Protein AF-A0A2T0XJQ8-F1 (afdb_monomer_lite)

Sequence (103 aa):
MSISTNKLRLGPLPKTATIKVTFACTSALKTELDRYAALHAKTFGEPIDTATLIPHMLEAFMERDRVFKRSSRSGQSSPLIIHAKPTHHVSDSDTPEPVHSKK

Secondary structure (DSSP, 8-state):
--------S--PPP--PPPP------HHHHHHHHHHHHHHHHHHSS---HHHHHHHHHHHHHHH-HHHHHHTTTT----------------------------

Structure (mmCIF, N/CA/C/O backbone):
data_AF-A0A2T0XJQ8-F1
#
_entry.id   AF-A0A2T0XJQ8-F1
#
loop_
_atom_site.group_PDB
_atom_site.id
_atom_site.type_symbol
_atom_site.label_atom_id
_atom_site.label_alt_id
_atom_site.label_comp_id
_atom_site.label_asym_id
_atom_site.label_entity_id
_atom_site.label_seq_id
_atom_site.pdbx_PDB_ins_code
_atom_site.Cartn_x
_atom_site.Cartn_y
_atom_site.Cartn_z
_atom_site.occupancy
_atom_site.B_iso_or_equiv
_atom_site.auth_seq_id
_atom_site.auth_comp_id
_atom_site.auth_asym_id
_atom_site.auth_atom_id
_atom_site.pdbx_PDB_model_num
ATOM 1 N N . MET A 1 1 ? -59.330 -11.975 -16.866 1.00 40.97 1 MET A N 1
ATOM 2 C CA . MET A 1 1 ? -57.974 -12.076 -17.449 1.00 40.97 1 MET A CA 1
ATOM 3 C C . MET A 1 1 ? -56.980 -11.567 -16.417 1.00 40.97 1 MET A C 1
ATOM 5 O O . MET A 1 1 ? -57.135 -10.440 -15.967 1.00 40.97 1 MET A O 1
ATOM 9 N N . SER A 1 2 ? -56.057 -12.410 -15.948 1.00 44.91 2 SER A N 1
ATOM 10 C CA . SER A 1 2 ? -55.098 -12.067 -14.888 1.00 44.91 2 SER A CA 1
ATOM 11 C C . SER A 1 2 ? -53.868 -11.367 -15.466 1.00 44.91 2 SER A C 1
ATOM 13 O O . SER A 1 2 ? -53.204 -11.921 -16.340 1.00 44.91 2 SER A O 1
ATOM 15 N N . ILE A 1 3 ? -53.541 -10.179 -14.959 1.00 52.78 3 ILE A N 1
ATOM 16 C CA . ILE A 1 3 ? -52.309 -9.461 -15.303 1.00 52.78 3 ILE A CA 1
ATOM 17 C C . ILE A 1 3 ? -51.191 -9.994 -14.402 1.00 52.78 3 ILE A C 1
ATOM 19 O O . ILE A 1 3 ? -51.142 -9.702 -13.207 1.00 52.78 3 ILE A O 1
ATOM 23 N N . SER A 1 4 ? -50.305 -10.811 -14.968 1.00 55.62 4 SER A N 1
ATOM 24 C CA . SER A 1 4 ? -49.123 -11.324 -14.278 1.00 55.62 4 SER A CA 1
ATOM 25 C C . SER A 1 4 ? -48.125 -10.185 -14.078 1.00 55.62 4 SER A C 1
ATOM 27 O O . SER A 1 4 ? -47.493 -9.716 -15.024 1.00 55.62 4 SER A O 1
ATOM 29 N N . THR A 1 5 ? -47.990 -9.714 -12.841 1.00 59.97 5 THR A N 1
ATOM 30 C CA . THR A 1 5 ? -46.985 -8.714 -12.474 1.00 59.97 5 THR A CA 1
ATOM 31 C C . THR A 1 5 ? -45.598 -9.352 -12.559 1.00 59.97 5 THR A C 1
ATOM 33 O O . THR A 1 5 ? -45.233 -10.196 -11.743 1.00 59.97 5 THR A O 1
ATOM 36 N N . ASN A 1 6 ? -44.824 -8.96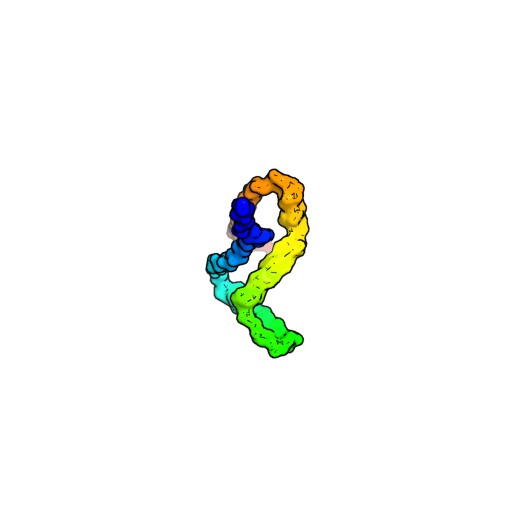8 -13.577 1.00 60.41 6 ASN A N 1
ATOM 37 C CA . ASN A 1 6 ? -43.417 -9.340 -13.730 1.00 60.41 6 ASN A CA 1
ATOM 38 C C . ASN A 1 6 ? -42.591 -8.743 -12.576 1.00 60.41 6 ASN A C 1
ATOM 40 O O . ASN A 1 6 ? -41.966 -7.693 -12.712 1.00 60.41 6 ASN A O 1
ATOM 44 N N . LYS A 1 7 ? -42.600 -9.397 -11.411 1.00 64.50 7 LYS A N 1
ATOM 45 C CA . LYS A 1 7 ? -41.637 -9.136 -10.340 1.00 64.50 7 LYS A CA 1
ATOM 46 C C . LYS A 1 7 ? -40.345 -9.857 -10.698 1.00 64.50 7 LYS A C 1
ATOM 48 O O . LYS A 1 7 ? -40.282 -11.086 -10.648 1.00 64.50 7 LYS A O 1
ATOM 53 N N . LEU A 1 8 ? -39.324 -9.087 -11.073 1.00 71.81 8 LEU A N 1
ATOM 54 C CA . LEU A 1 8 ? -37.965 -9.600 -11.208 1.00 71.81 8 LEU A CA 1
ATOM 55 C C . LEU A 1 8 ? -37.597 -10.335 -9.911 1.00 71.81 8 LEU A C 1
ATOM 57 O O . LEU A 1 8 ? -37.695 -9.780 -8.820 1.00 71.81 8 LEU A O 1
ATOM 61 N N . ARG A 1 9 ? -37.214 -11.610 -10.034 1.00 75.75 9 ARG A N 1
ATOM 62 C CA . ARG A 1 9 ? -36.863 -12.481 -8.895 1.00 75.75 9 ARG A CA 1
ATOM 63 C C . ARG A 1 9 ? -35.493 -12.147 -8.297 1.00 75.75 9 ARG A C 1
ATOM 65 O O . ARG A 1 9 ? -35.117 -12.718 -7.280 1.00 75.75 9 ARG A O 1
ATOM 72 N N . LEU A 1 10 ? -34.755 -11.245 -8.940 1.00 74.81 10 LEU A N 1
ATOM 73 C CA . LEU A 1 10 ? -33.452 -10.772 -8.508 1.00 74.81 10 LEU A CA 1
ATOM 74 C C . LEU A 1 10 ? -33.631 -9.439 -7.777 1.00 74.81 10 LEU A C 1
ATOM 76 O O . LEU A 1 10 ? -34.055 -8.449 -8.373 1.00 74.81 10 LEU A O 1
ATOM 80 N N . GLY A 1 11 ? -33.339 -9.441 -6.477 1.00 80.94 11 GLY A N 1
ATOM 81 C CA . GLY A 1 11 ? -33.247 -8.222 -5.678 1.00 80.94 11 GLY A CA 1
ATOM 82 C C . GLY A 1 11 ? -32.055 -7.349 -6.098 1.00 80.94 11 GLY A C 1
ATOM 83 O O . GLY A 1 11 ? -31.285 -7.733 -6.981 1.00 80.94 11 GLY A O 1
ATOM 84 N N . PRO A 1 12 ? -31.876 -6.170 -5.481 1.00 79.75 12 PRO A N 1
ATOM 85 C CA . PRO A 1 12 ? -30.746 -5.301 -5.787 1.00 79.75 12 PRO A CA 1
ATOM 86 C C . PRO A 1 12 ? -29.421 -6.050 -5.600 1.00 79.75 12 PRO A C 1
ATOM 88 O O . PRO A 1 12 ? -29.197 -6.695 -4.575 1.00 79.75 12 PRO A O 1
ATOM 91 N N . LEU A 1 13 ? -28.553 -5.969 -6.608 1.00 81.56 13 LEU A N 1
ATOM 92 C CA . LEU A 1 13 ? -27.252 -6.623 -6.573 1.00 81.56 13 LEU A CA 1
ATOM 93 C C . LEU A 1 13 ? -26.333 -5.963 -5.532 1.00 81.56 13 LEU A C 1
ATOM 95 O O . LEU A 1 13 ? -26.401 -4.742 -5.342 1.00 81.56 13 LEU A O 1
ATOM 99 N N . PRO A 1 14 ? -25.448 -6.739 -4.878 1.00 79.62 14 PRO A N 1
ATOM 100 C CA . PRO A 1 14 ? -24.428 -6.186 -3.999 1.00 79.62 14 PRO A CA 1
ATOM 101 C C . PRO A 1 14 ? -23.588 -5.149 -4.747 1.00 79.62 14 PRO A C 1
ATOM 103 O O . PRO A 1 14 ? -23.103 -5.403 -5.849 1.00 79.62 14 PRO A O 1
ATOM 106 N N . LYS A 1 15 ? -23.390 -3.977 -4.141 1.00 79.06 15 LYS A N 1
ATOM 107 C CA . LYS A 1 15 ? -22.473 -2.973 -4.683 1.00 79.06 15 LYS A CA 1
ATOM 108 C C . LYS A 1 15 ? -21.042 -3.425 -4.404 1.00 79.06 15 LYS A C 1
ATOM 110 O O . LYS A 1 15 ? -20.590 -3.360 -3.265 1.00 79.06 15 LYS A O 1
ATOM 115 N N . THR A 1 16 ? -20.319 -3.852 -5.430 1.00 76.69 16 THR A N 1
ATOM 116 C CA . THR A 1 16 ? -18.863 -4.015 -5.358 1.00 76.69 16 THR A CA 1
ATOM 117 C C . THR A 1 16 ? -18.229 -2.629 -5.443 1.00 76.69 16 THR A C 1
ATOM 119 O O . THR A 1 16 ? -18.138 -2.050 -6.525 1.00 76.69 16 THR A O 1
ATOM 122 N N . ALA A 1 17 ? -17.860 -2.051 -4.301 1.00 83.00 17 ALA A N 1
ATOM 123 C CA . ALA A 1 17 ? -17.160 -0.772 -4.260 1.00 83.00 17 ALA A CA 1
ATOM 124 C C . ALA A 1 17 ? -15.650 -1.008 -4.153 1.00 83.00 17 ALA A C 1
ATOM 126 O O . ALA A 1 17 ? -15.179 -1.590 -3.180 1.00 83.00 17 ALA A O 1
ATOM 127 N N . THR A 1 18 ? -14.891 -0.525 -5.136 1.00 84.88 18 THR A N 1
ATOM 128 C CA . THR A 1 18 ? -13.428 -0.455 -5.053 1.00 84.88 18 THR A CA 1
ATOM 129 C C . THR A 1 18 ? -13.038 0.854 -4.380 1.00 84.88 18 THR A C 1
ATOM 131 O O . THR A 1 18 ? -13.341 1.931 -4.895 1.00 84.88 18 THR A O 1
ATOM 134 N N . ILE A 1 19 ? -12.356 0.774 -3.239 1.00 90.75 19 ILE A N 1
ATOM 135 C CA . ILE A 1 19 ? -11.874 1.948 -2.506 1.00 90.75 19 ILE A CA 1
ATOM 136 C C . ILE A 1 19 ? -10.405 2.173 -2.862 1.00 90.75 19 ILE A C 1
ATOM 138 O O . ILE A 1 19 ? -9.580 1.278 -2.702 1.00 90.75 19 ILE A O 1
ATOM 142 N N . LYS A 1 20 ? -10.072 3.376 -3.339 1.00 91.25 20 LYS A N 1
ATOM 143 C CA . LYS A 1 20 ? -8.683 3.804 -3.539 1.00 91.25 20 LYS A CA 1
ATOM 144 C C . LYS A 1 20 ? -8.213 4.570 -2.309 1.00 91.25 20 LYS A C 1
ATOM 146 O O . LYS A 1 20 ? -8.876 5.513 -1.887 1.00 91.25 20 LYS A O 1
ATOM 151 N N . VAL A 1 21 ? -7.064 4.181 -1.769 1.00 91.62 21 VAL A N 1
ATOM 152 C CA . VAL A 1 21 ? -6.411 4.860 -0.645 1.00 91.62 21 VAL A CA 1
ATOM 153 C C . VAL A 1 21 ? -5.038 5.336 -1.105 1.00 91.62 21 VAL A C 1
ATOM 155 O O . VAL A 1 21 ? -4.256 4.549 -1.631 1.00 91.62 21 VAL A O 1
ATOM 158 N N . THR A 1 22 ? -4.747 6.619 -0.895 1.00 94.00 22 THR A N 1
ATOM 159 C CA . THR A 1 22 ? -3.425 7.211 -1.134 1.00 94.00 22 THR A CA 1
ATOM 160 C C . THR A 1 22 ? -2.757 7.456 0.210 1.00 94.00 22 THR A C 1
ATOM 162 O O . THR A 1 22 ? -3.374 8.037 1.100 1.00 94.00 22 THR A O 1
ATOM 165 N N . PHE A 1 23 ? -1.497 7.057 0.360 1.00 90.81 23 PHE A N 1
ATOM 166 C CA . PHE A 1 23 ? -0.715 7.346 1.558 1.00 90.81 23 PHE A CA 1
ATOM 167 C C . PHE A 1 23 ? 0.657 7.905 1.184 1.00 90.81 23 PHE A C 1
ATOM 169 O O . PHE A 1 23 ? 1.242 7.537 0.166 1.00 90.81 23 PHE A O 1
ATOM 176 N N . ALA A 1 24 ? 1.168 8.799 2.025 1.00 95.19 24 ALA A N 1
ATOM 177 C CA . ALA A 1 24 ? 2.555 9.229 1.963 1.00 95.19 24 ALA A CA 1
ATOM 178 C C . ALA A 1 24 ? 3.422 8.224 2.732 1.00 95.19 24 ALA A C 1
ATOM 180 O O . ALA A 1 24 ? 3.052 7.774 3.816 1.00 95.19 24 ALA A O 1
ATOM 181 N N . CYS A 1 25 ? 4.584 7.884 2.186 1.00 94.75 25 CYS A N 1
ATOM 182 C CA . CYS A 1 25 ? 5.585 7.073 2.867 1.00 94.75 25 CYS A CA 1
ATOM 183 C C . CYS A 1 25 ? 6.967 7.702 2.727 1.00 94.75 25 CYS A C 1
ATOM 185 O O . CYS A 1 25 ? 7.201 8.551 1.867 1.00 94.75 25 CYS A O 1
ATOM 187 N N . THR A 1 26 ? 7.888 7.293 3.596 1.00 98.12 26 THR A N 1
ATOM 188 C CA . THR A 1 26 ? 9.287 7.705 3.486 1.00 98.12 26 THR A CA 1
ATOM 189 C C . THR A 1 26 ? 9.935 7.051 2.263 1.00 98.12 26 THR A C 1
ATOM 191 O O . THR A 1 26 ? 9.565 5.944 1.860 1.00 98.12 26 THR A O 1
ATOM 194 N N . SER A 1 27 ? 10.951 7.703 1.693 1.00 97.75 27 SER A N 1
ATOM 195 C CA . SER A 1 27 ? 11.743 7.137 0.590 1.00 97.75 27 SER A CA 1
ATOM 196 C C . SER A 1 27 ? 12.391 5.799 0.968 1.00 97.75 27 SER A C 1
ATOM 198 O O . SER A 1 27 ? 12.442 4.877 0.152 1.00 97.75 27 SER A O 1
ATOM 200 N N . ALA A 1 28 ? 12.827 5.671 2.224 1.00 98.00 28 ALA A N 1
ATOM 201 C CA . ALA A 1 28 ? 13.375 4.437 2.774 1.00 98.00 28 ALA A CA 1
ATOM 202 C C . ALA A 1 28 ? 12.359 3.285 2.728 1.00 98.00 28 ALA A C 1
ATOM 204 O O . ALA A 1 28 ? 12.695 2.199 2.260 1.00 98.00 28 ALA A O 1
ATOM 205 N N . LEU A 1 29 ? 11.105 3.529 3.133 1.00 96.62 29 LEU A N 1
ATOM 206 C CA . LEU A 1 29 ? 10.061 2.505 3.083 1.00 96.62 29 LEU A CA 1
ATOM 207 C C . LEU A 1 29 ? 9.745 2.093 1.641 1.00 96.62 29 LEU A C 1
ATOM 209 O O . LEU A 1 29 ? 9.659 0.900 1.360 1.00 96.62 29 LEU A O 1
ATOM 213 N N . LYS A 1 30 ? 9.631 3.050 0.709 1.00 96.44 30 LYS A N 1
ATOM 214 C CA . LYS A 1 30 ? 9.405 2.727 -0.710 1.00 96.44 30 LYS A CA 1
ATOM 215 C C . LYS A 1 30 ? 10.528 1.857 -1.282 1.00 96.44 30 LYS A C 1
ATOM 217 O O . LYS A 1 30 ? 10.245 0.869 -1.950 1.00 96.44 30 LYS A O 1
ATOM 2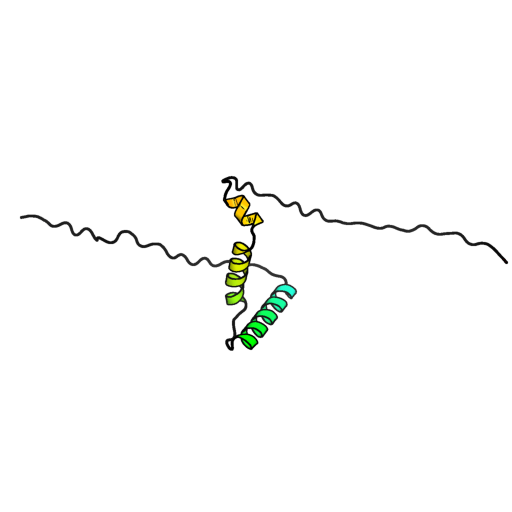22 N N . THR A 1 31 ? 11.778 2.186 -0.959 1.00 97.81 31 THR A N 1
ATOM 223 C CA . THR A 1 31 ? 12.958 1.425 -1.403 1.00 97.81 31 THR A CA 1
ATOM 224 C C . THR A 1 31 ? 12.936 -0.014 -0.879 1.00 97.81 31 THR A C 1
ATOM 226 O O . THR A 1 31 ? 13.259 -0.944 -1.617 1.00 97.81 31 THR A O 1
ATOM 229 N N . GLU A 1 32 ? 12.540 -0.218 0.381 1.00 97.75 32 GLU A N 1
ATOM 230 C CA . GLU A 1 32 ? 12.421 -1.560 0.961 1.00 97.75 32 GLU A CA 1
ATOM 231 C C . GLU A 1 32 ? 11.318 -2.380 0.286 1.00 97.75 32 GLU A C 1
ATOM 233 O O . GLU A 1 32 ? 11.527 -3.543 -0.056 1.00 97.75 32 GLU A O 1
ATOM 238 N N . LEU A 1 33 ? 10.159 -1.762 0.044 1.00 96.44 33 LEU A N 1
ATOM 239 C CA . LEU A 1 33 ? 9.041 -2.413 -0.635 1.00 96.44 33 LEU A CA 1
ATOM 240 C C . LEU A 1 33 ? 9.406 -2.819 -2.069 1.00 96.44 33 LEU A C 1
ATOM 242 O O . LEU A 1 33 ? 9.105 -3.940 -2.475 1.00 96.44 33 LEU A O 1
ATOM 246 N N . ASP A 1 34 ? 10.126 -1.964 -2.798 1.00 95.81 34 ASP A N 1
ATOM 247 C CA . ASP A 1 34 ? 10.596 -2.269 -4.155 1.00 95.81 34 ASP A CA 1
ATOM 248 C C . ASP A 1 34 ? 11.595 -3.429 -4.168 1.00 95.81 34 ASP A C 1
ATOM 250 O O . ASP A 1 34 ? 11.523 -4.318 -5.021 1.00 95.81 34 ASP A O 1
ATOM 254 N N . ARG A 1 35 ? 12.499 -3.477 -3.182 1.00 96.31 35 ARG A N 1
ATOM 255 C CA . ARG A 1 35 ? 13.415 -4.611 -3.021 1.00 96.31 35 ARG A CA 1
ATOM 256 C C . ARG A 1 35 ? 12.658 -5.899 -2.718 1.00 96.31 35 ARG A C 1
ATOM 258 O O . ARG A 1 35 ? 12.985 -6.943 -3.284 1.00 96.31 35 ARG A O 1
ATOM 265 N N . TYR A 1 36 ? 11.656 -5.831 -1.845 1.00 95.75 36 TYR A N 1
ATOM 266 C CA . TYR A 1 36 ? 10.822 -6.983 -1.523 1.00 95.75 36 TYR A CA 1
ATOM 267 C C . TYR A 1 36 ? 10.089 -7.495 -2.767 1.00 95.75 36 TYR A C 1
ATOM 269 O O . TYR A 1 36 ? 10.111 -8.694 -3.040 1.00 95.75 36 TYR A O 1
ATOM 277 N N . ALA A 1 37 ? 9.493 -6.598 -3.554 1.00 94.56 37 ALA A N 1
ATOM 278 C CA . ALA A 1 37 ? 8.808 -6.939 -4.795 1.00 94.56 37 ALA A CA 1
ATOM 279 C C . ALA A 1 37 ? 9.747 -7.624 -5.806 1.00 94.56 37 ALA A C 1
ATOM 281 O O . ALA A 1 37 ? 9.401 -8.662 -6.373 1.00 94.56 37 ALA A O 1
ATOM 282 N N . ALA A 1 38 ? 10.976 -7.120 -5.959 1.00 93.75 38 ALA A N 1
ATOM 283 C CA . ALA A 1 38 ? 11.992 -7.748 -6.805 1.00 93.75 38 ALA A CA 1
ATOM 284 C C . ALA A 1 38 ? 12.399 -9.150 -6.307 1.00 93.75 38 ALA A C 1
ATOM 286 O O . ALA A 1 38 ? 12.569 -10.075 -7.105 1.00 93.75 38 ALA A O 1
ATOM 287 N N . LEU A 1 39 ? 12.527 -9.338 -4.989 1.00 94.81 39 LEU A N 1
ATOM 288 C CA . LEU A 1 39 ? 12.834 -10.647 -4.404 1.00 94.81 39 LEU A CA 1
ATOM 289 C C . LEU A 1 39 ? 11.673 -11.638 -4.574 1.00 94.81 39 LEU A C 1
ATOM 291 O O . LEU A 1 39 ? 11.901 -12.815 -4.868 1.00 94.81 39 LEU A O 1
ATOM 295 N N . HIS A 1 40 ? 10.435 -11.163 -4.435 1.00 92.62 40 HIS A N 1
ATOM 296 C CA . HIS A 1 40 ? 9.239 -11.952 -4.708 1.00 92.62 40 HIS A CA 1
ATOM 297 C C . HIS A 1 40 ? 9.219 -12.409 -6.172 1.00 92.62 40 HIS A C 1
ATOM 299 O O . HIS A 1 40 ? 9.074 -13.600 -6.440 1.00 92.62 40 HIS A O 1
ATOM 305 N N . ALA A 1 41 ? 9.482 -11.499 -7.112 1.00 91.25 41 ALA A N 1
ATOM 306 C CA . ALA A 1 41 ? 9.565 -11.816 -8.536 1.00 91.25 41 ALA A CA 1
ATOM 307 C C . ALA A 1 41 ? 10.639 -12.861 -8.849 1.00 91.25 41 ALA A C 1
ATOM 309 O O . ALA A 1 41 ? 10.399 -13.804 -9.598 1.00 91.25 41 ALA A O 1
ATOM 310 N N . LYS A 1 42 ? 11.809 -12.751 -8.212 1.00 91.62 42 LYS A N 1
ATOM 311 C CA . LYS A 1 42 ? 12.872 -13.757 -8.330 1.00 91.62 42 LYS A CA 1
ATOM 312 C C . LYS A 1 42 ? 12.430 -15.140 -7.836 1.00 91.62 42 LYS A C 1
ATOM 314 O O . LYS A 1 42 ? 12.901 -16.145 -8.355 1.00 91.62 42 LYS A O 1
ATOM 319 N N . THR A 1 43 ? 11.564 -15.188 -6.827 1.00 91.62 43 THR A N 1
ATOM 320 C CA . THR A 1 43 ? 11.118 -16.438 -6.196 1.00 91.62 43 THR A CA 1
ATOM 321 C C . THR A 1 43 ? 9.975 -17.100 -6.968 1.00 91.62 43 THR A C 1
ATOM 323 O O . THR A 1 43 ? 9.961 -18.320 -7.096 1.00 91.62 43 THR A O 1
ATOM 326 N N . PHE A 1 44 ? 9.036 -16.310 -7.495 1.00 90.19 44 PHE A N 1
ATOM 327 C CA . PHE A 1 44 ? 7.796 -16.804 -8.109 1.00 90.19 44 PHE A CA 1
ATOM 328 C C . PHE A 1 44 ? 7.723 -16.607 -9.631 1.00 90.19 44 PHE A C 1
ATOM 330 O O . PHE A 1 44 ? 6.763 -17.042 -10.255 1.00 90.19 44 PHE A O 1
ATOM 337 N N . GLY A 1 45 ? 8.737 -15.990 -10.242 1.00 87.56 45 GLY A N 1
ATOM 338 C CA . GLY A 1 45 ? 8.872 -15.846 -11.695 1.00 87.56 45 GLY A CA 1
ATOM 339 C C . GLY A 1 45 ? 8.087 -14.687 -12.311 1.00 87.56 45 GLY A C 1
ATOM 340 O O . GLY A 1 45 ? 8.289 -14.393 -13.487 1.00 87.56 45 GLY A O 1
ATOM 341 N N . GLU A 1 46 ? 7.247 -13.997 -11.537 1.00 86.88 46 GLU A N 1
ATOM 342 C CA . GLU A 1 46 ? 6.427 -12.886 -12.026 1.00 86.88 46 GLU A CA 1
ATOM 343 C C . GLU A 1 46 ? 6.768 -11.565 -11.321 1.00 86.88 46 GLU A C 1
ATOM 345 O O . GLU A 1 46 ? 6.738 -11.497 -10.086 1.00 86.88 46 GLU A O 1
ATOM 350 N N . PRO A 1 47 ? 7.086 -10.494 -12.076 1.00 86.31 47 PRO A N 1
ATOM 351 C CA . PRO A 1 47 ? 7.281 -9.175 -11.498 1.00 86.31 47 PRO A CA 1
ATOM 352 C C . PRO A 1 47 ? 5.966 -8.655 -10.917 1.00 86.31 47 PRO A C 1
ATOM 354 O O . PRO A 1 47 ? 4.957 -8.574 -11.613 1.00 86.31 47 PRO A O 1
ATOM 357 N N . ILE A 1 48 ? 5.998 -8.261 -9.646 1.00 90.25 48 ILE A N 1
ATOM 358 C CA . ILE A 1 48 ? 4.882 -7.594 -8.977 1.00 90.25 48 ILE A CA 1
ATOM 359 C C . ILE A 1 48 ? 5.255 -6.139 -8.704 1.00 90.25 48 ILE A C 1
ATOM 361 O O . ILE A 1 48 ? 6.375 -5.853 -8.286 1.00 90.25 48 ILE A O 1
ATOM 365 N N . ASP A 1 49 ? 4.328 -5.214 -8.948 1.00 91.69 49 ASP A N 1
ATOM 366 C CA . ASP A 1 49 ? 4.513 -3.822 -8.546 1.00 91.69 49 ASP A CA 1
ATOM 367 C C . ASP A 1 49 ? 4.238 -3.651 -7.048 1.00 91.69 49 ASP A C 1
ATOM 369 O O . ASP A 1 49 ? 3.331 -4.270 -6.480 1.00 91.69 49 ASP A O 1
ATOM 373 N N . THR A 1 50 ? 4.971 -2.740 -6.415 1.00 93.06 50 THR A N 1
ATOM 374 C CA . THR A 1 50 ? 4.800 -2.401 -5.003 1.00 93.06 50 THR A CA 1
ATOM 375 C C . THR A 1 50 ? 3.358 -2.002 -4.677 1.00 93.06 50 THR A C 1
ATOM 377 O O . THR A 1 50 ? 2.839 -2.433 -3.647 1.00 93.06 50 THR A O 1
ATOM 380 N N . ALA A 1 51 ? 2.659 -1.264 -5.551 1.00 91.62 51 ALA A N 1
ATOM 381 C CA . ALA A 1 51 ? 1.264 -0.885 -5.304 1.00 91.62 51 ALA A CA 1
ATOM 382 C C . ALA A 1 51 ? 0.302 -2.085 -5.303 1.00 91.62 51 ALA A C 1
ATOM 384 O O . ALA A 1 51 ? -0.746 -2.022 -4.665 1.00 91.62 51 ALA A O 1
ATOM 385 N N . THR A 1 52 ? 0.667 -3.179 -5.975 1.00 92.12 52 THR A N 1
ATOM 386 C CA . THR A 1 52 ? -0.099 -4.438 -5.964 1.00 92.12 52 THR A CA 1
ATOM 387 C C . THR A 1 52 ? 0.240 -5.280 -4.734 1.00 92.12 52 THR A C 1
ATOM 389 O O . THR A 1 52 ? -0.626 -5.936 -4.165 1.00 92.12 52 THR A O 1
ATOM 392 N N . LEU A 1 53 ? 1.492 -5.227 -4.280 1.00 92.31 53 LEU A N 1
ATOM 393 C CA . LEU A 1 53 ? 1.964 -5.957 -3.106 1.00 92.31 53 LEU A CA 1
ATOM 394 C C . LEU A 1 53 ? 1.430 -5.381 -1.780 1.00 92.31 53 LEU A C 1
ATOM 396 O O . LEU A 1 53 ? 1.099 -6.141 -0.867 1.00 92.31 53 LEU A O 1
ATOM 400 N N . ILE A 1 54 ? 1.343 -4.051 -1.661 1.00 94.44 54 ILE A N 1
ATOM 401 C CA . ILE A 1 54 ? 0.955 -3.361 -0.417 1.00 94.44 54 ILE A CA 1
ATOM 402 C C . ILE A 1 54 ? -0.404 -3.841 0.132 1.00 94.44 54 ILE A C 1
ATOM 404 O O . ILE A 1 54 ? -0.445 -4.176 1.319 1.00 94.44 54 ILE A O 1
ATOM 408 N N . PRO A 1 55 ? -1.498 -3.920 -0.658 1.00 93.69 55 PRO A N 1
ATOM 409 C CA . PRO A 1 55 ? -2.782 -4.417 -0.162 1.00 93.69 55 PRO A CA 1
ATOM 410 C C . PRO A 1 55 ? -2.673 -5.797 0.492 1.00 93.69 55 PRO A C 1
ATOM 412 O O . PRO A 1 55 ? -3.109 -5.966 1.627 1.00 93.69 55 PRO A O 1
ATOM 415 N N . HIS A 1 56 ? -1.991 -6.745 -0.158 1.00 93.75 56 HIS A N 1
ATOM 416 C CA . HIS A 1 56 ? -1.814 -8.102 0.365 1.00 93.75 56 HIS A CA 1
ATOM 417 C C . HIS A 1 56 ? -0.990 -8.141 1.656 1.00 93.75 56 HIS A C 1
ATOM 419 O O . HIS A 1 56 ? -1.300 -8.895 2.580 1.00 93.75 56 HIS A O 1
ATOM 425 N N . MET A 1 57 ? 0.051 -7.310 1.756 1.00 94.75 57 MET A N 1
ATOM 426 C CA . MET A 1 57 ? 0.826 -7.187 2.991 1.00 94.75 57 MET A CA 1
ATOM 427 C C . MET A 1 57 ? -0.021 -6.647 4.146 1.00 94.75 57 MET A C 1
ATOM 429 O O . MET A 1 57 ? 0.077 -7.155 5.265 1.00 94.75 57 MET A O 1
ATOM 433 N N . LEU A 1 58 ? -0.856 -5.638 3.884 1.00 95.38 58 LEU A N 1
ATOM 434 C CA . LEU A 1 58 ? -1.732 -5.042 4.892 1.00 95.38 58 LEU A CA 1
ATOM 435 C C . LEU A 1 58 ? -2.837 -6.010 5.328 1.00 95.38 58 LEU A C 1
ATOM 437 O O . LEU A 1 58 ? -3.097 -6.121 6.524 1.00 95.38 58 LEU A O 1
ATOM 441 N N . GLU A 1 59 ? -3.433 -6.753 4.396 1.00 94.56 59 GLU A N 1
ATOM 442 C CA . GLU A 1 59 ? -4.400 -7.817 4.698 1.00 94.56 59 GLU A CA 1
ATOM 443 C C . GLU A 1 59 ? -3.778 -8.883 5.606 1.00 94.56 59 GLU A C 1
ATOM 445 O O . GLU A 1 59 ? -4.283 -9.144 6.702 1.00 94.56 59 GLU A O 1
ATOM 450 N N . ALA A 1 60 ? -2.620 -9.425 5.216 1.00 95.50 60 ALA A N 1
ATOM 451 C CA . ALA A 1 60 ? -1.909 -10.421 6.012 1.00 95.50 60 ALA A CA 1
ATOM 452 C C . ALA A 1 60 ? -1.508 -9.882 7.397 1.00 95.50 60 ALA A C 1
ATOM 454 O O . ALA A 1 60 ? -1.527 -10.621 8.386 1.00 95.50 60 ALA A O 1
ATOM 455 N N . PHE A 1 61 ? -1.150 -8.599 7.493 1.00 95.50 61 PHE A N 1
ATOM 456 C CA . PHE A 1 61 ? -0.854 -7.946 8.765 1.00 95.50 61 PHE A CA 1
ATOM 457 C C . PHE A 1 61 ? -2.100 -7.867 9.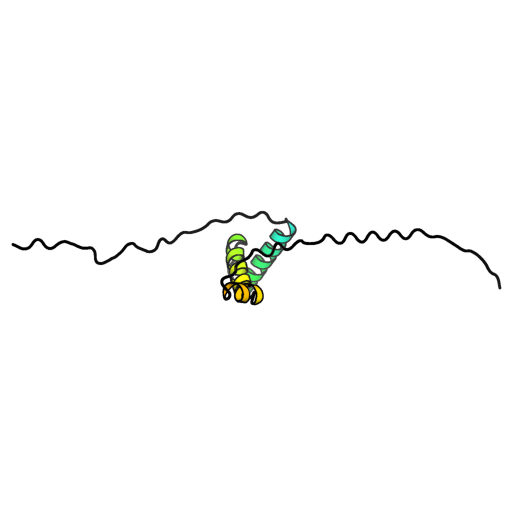664 1.00 95.50 61 PHE A C 1
ATOM 459 O O . PHE A 1 61 ? -2.049 -8.323 10.810 1.00 95.50 61 PHE A O 1
ATOM 466 N N . MET A 1 62 ? -3.235 -7.392 9.138 1.00 94.38 62 MET A N 1
ATOM 467 C CA . MET A 1 62 ? -4.510 -7.315 9.871 1.00 94.38 62 MET A CA 1
ATOM 468 C C . MET A 1 62 ? -4.999 -8.692 10.342 1.00 94.38 62 MET A C 1
ATOM 470 O O . MET A 1 62 ? -5.521 -8.832 11.451 1.00 94.38 62 MET A O 1
ATOM 474 N N . GLU A 1 63 ? -4.818 -9.736 9.530 1.00 94.62 63 GLU A N 1
ATOM 475 C CA . GLU A 1 63 ? -5.199 -11.102 9.899 1.00 94.62 63 GLU A CA 1
ATOM 476 C C . GLU A 1 63 ? -4.383 -11.662 11.070 1.00 94.62 63 GLU A C 1
ATOM 478 O O . GLU A 1 63 ? -4.924 -12.417 11.897 1.00 94.62 63 GLU A O 1
ATOM 483 N N . ARG A 1 64 ? -3.095 -11.298 11.124 1.00 94.38 64 ARG A N 1
ATOM 484 C CA . ARG A 1 64 ? -2.111 -11.781 12.103 1.00 94.38 64 ARG A CA 1
ATOM 485 C C . ARG A 1 64 ? -2.128 -10.997 13.414 1.00 94.38 64 ARG A C 1
ATOM 487 O O . ARG A 1 64 ? -1.736 -11.568 14.435 1.00 94.38 64 ARG A O 1
ATOM 494 N N . ASP A 1 65 ? -2.609 -9.754 13.428 1.00 94.44 65 ASP A N 1
ATOM 495 C CA . ASP A 1 65 ? -2.710 -8.953 14.652 1.00 94.44 65 ASP A CA 1
ATOM 496 C C . ASP A 1 65 ? -3.834 -9.459 15.578 1.00 94.44 65 ASP A C 1
ATOM 498 O O . ASP A 1 65 ? -5.001 -9.059 15.534 1.00 94.44 65 ASP A O 1
ATOM 502 N N . ARG A 1 66 ? -3.471 -10.396 16.460 1.00 92.06 66 ARG A N 1
ATOM 503 C CA . ARG A 1 66 ? -4.399 -11.018 17.416 1.00 92.06 66 ARG A CA 1
ATOM 504 C C . ARG A 1 66 ? -4.905 -10.043 18.474 1.00 92.06 66 ARG A C 1
ATOM 506 O O . ARG A 1 66 ? -6.003 -10.264 18.989 1.00 92.06 66 ARG A O 1
ATOM 513 N N . VAL A 1 67 ? -4.111 -9.033 18.835 1.00 89.62 67 VAL A N 1
A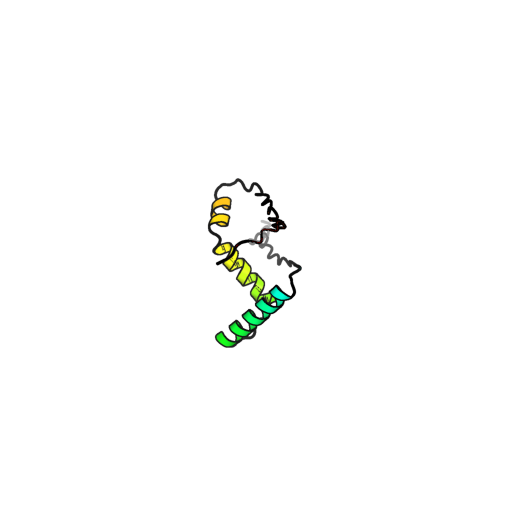TOM 514 C CA . VAL A 1 67 ? -4.493 -8.037 19.846 1.00 89.62 67 VAL A CA 1
ATOM 515 C C . VAL A 1 67 ? -5.586 -7.156 19.260 1.00 89.62 67 VAL A C 1
ATOM 517 O O . VAL A 1 67 ? -6.658 -7.049 19.858 1.00 89.62 67 VAL A O 1
ATOM 520 N N . PHE A 1 68 ? -5.381 -6.665 18.038 1.00 87.56 68 PHE A N 1
ATOM 521 C CA . PHE A 1 68 ? -6.400 -5.945 17.280 1.00 87.56 68 PHE A CA 1
ATOM 522 C C . PHE A 1 68 ? -7.691 -6.766 17.115 1.00 87.56 68 PHE A C 1
ATOM 524 O O . PHE A 1 68 ? -8.784 -6.296 17.442 1.00 87.56 68 PHE A O 1
ATOM 531 N N . LYS A 1 69 ? -7.580 -8.041 16.717 1.00 88.38 69 LYS A N 1
ATOM 532 C CA . LYS A 1 69 ? -8.741 -8.940 16.543 1.00 88.38 69 LYS A CA 1
ATOM 533 C C . LYS A 1 69 ? -9.469 -9.300 17.840 1.00 88.38 69 LYS A C 1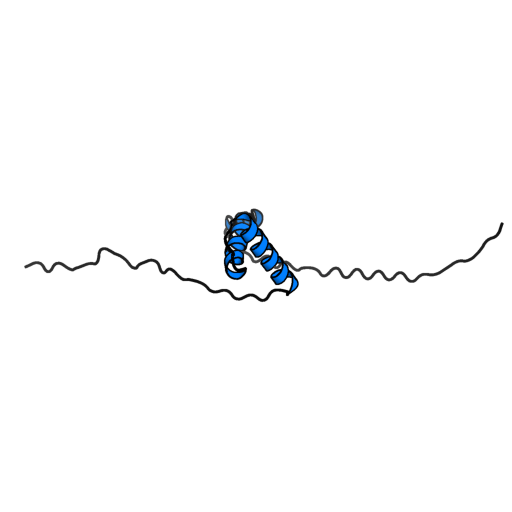
ATOM 535 O O . LYS A 1 69 ? -10.614 -9.748 17.793 1.00 88.38 69 LYS A O 1
ATOM 540 N N . ARG A 1 70 ? -8.821 -9.183 19.001 1.00 84.38 70 ARG A N 1
ATOM 541 C CA . ARG A 1 70 ? -9.473 -9.416 20.297 1.00 84.38 70 ARG A CA 1
ATOM 542 C C . ARG A 1 70 ? -10.334 -8.219 20.685 1.00 84.38 70 ARG A C 1
ATOM 544 O O . ARG A 1 70 ? -11.464 -8.421 21.122 1.00 84.38 70 ARG A O 1
ATOM 551 N N . SER A 1 71 ? -9.834 -7.009 20.450 1.00 78.94 71 SER A N 1
ATOM 552 C CA . SER A 1 71 ? -10.537 -5.757 20.743 1.00 78.94 71 SER A CA 1
ATOM 553 C C . SER A 1 71 ? -11.797 -5.555 19.896 1.00 78.94 71 SER A C 1
ATOM 555 O O . SER A 1 71 ? -12.712 -4.879 20.346 1.00 78.94 71 SER A O 1
ATOM 557 N N . SER A 1 72 ? -11.896 -6.170 18.710 1.00 62.97 72 SER A N 1
ATOM 558 C CA . SER A 1 72 ? -13.098 -6.095 17.861 1.00 62.97 72 SER A CA 1
ATOM 559 C C . SER A 1 72 ? -14.235 -7.042 18.273 1.00 62.97 72 SER A C 1
ATOM 561 O O . SER A 1 72 ? -15.362 -6.877 17.811 1.00 62.97 72 SER A O 1
ATOM 563 N N . ARG A 1 73 ? -13.971 -8.036 19.136 1.00 60.72 73 ARG A N 1
ATOM 564 C CA . ARG A 1 73 ? -14.984 -8.998 19.624 1.00 60.72 73 ARG A CA 1
ATOM 565 C C . ARG A 1 73 ? -15.736 -8.511 20.860 1.00 60.72 73 ARG A C 1
ATOM 567 O O . ARG A 1 73 ? -16.870 -8.917 21.084 1.00 60.72 73 ARG A O 1
ATOM 574 N N . SER A 1 74 ? -15.122 -7.639 21.648 1.00 57.22 74 SER A N 1
ATOM 575 C CA . SER A 1 74 ? -15.812 -6.818 22.639 1.00 57.22 74 SER A CA 1
ATOM 576 C C . SER A 1 74 ? -16.289 -5.562 21.920 1.00 57.22 74 SER A C 1
ATOM 578 O O . SER A 1 74 ? -15.442 -4.807 21.468 1.00 57.22 74 SER A O 1
ATOM 580 N N . GLY A 1 75 ? -17.596 -5.333 21.766 1.00 56.97 75 GLY A N 1
ATOM 581 C CA . GLY A 1 75 ? -18.180 -4.204 21.014 1.00 56.97 75 GLY A CA 1
ATOM 582 C C . GLY A 1 75 ? -17.914 -2.797 21.583 1.00 56.97 75 GLY A C 1
ATOM 583 O O . GLY A 1 75 ? -18.834 -2.001 21.709 1.00 56.97 75 GLY A O 1
ATOM 584 N N . GLN A 1 76 ? -16.673 -2.493 21.948 1.00 54.38 76 GLN A N 1
ATOM 585 C CA . GLN A 1 76 ? -16.188 -1.247 22.528 1.00 54.38 76 GLN A CA 1
ATOM 586 C C . GLN A 1 76 ? -14.921 -0.845 21.763 1.00 54.38 76 GLN A C 1
ATOM 588 O O . GLN A 1 76 ? -13.797 -1.009 22.234 1.00 54.38 76 GLN A O 1
ATOM 593 N N . SER A 1 77 ? -15.094 -0.343 20.542 1.00 50.91 77 SER A N 1
ATOM 594 C CA . SER A 1 77 ? -14.027 0.349 19.819 1.00 50.91 77 SER A CA 1
ATOM 595 C C . SER A 1 77 ? -13.915 1.779 20.348 1.00 50.91 77 SER A C 1
ATOM 597 O O . SER A 1 77 ? -14.315 2.735 19.686 1.00 50.91 77 SER A O 1
ATOM 599 N N . SER A 1 78 ? -13.399 1.927 21.565 1.00 52.03 78 SER A N 1
ATOM 600 C CA . SER A 1 78 ? -12.881 3.212 22.033 1.00 52.03 78 SER A CA 1
ATOM 601 C C . SER A 1 78 ? -11.512 3.415 21.381 1.00 52.03 78 SER A C 1
ATOM 603 O O . SER A 1 78 ? -10.674 2.511 21.470 1.00 52.03 78 SER A O 1
ATOM 605 N N . PRO A 1 79 ? -11.243 4.549 20.713 1.00 51.25 79 PRO A N 1
ATOM 606 C CA . PRO A 1 79 ? -9.941 4.780 20.110 1.00 51.25 79 PRO A CA 1
ATOM 607 C C . PRO A 1 79 ? -8.909 4.918 21.232 1.00 51.25 79 PRO A C 1
ATOM 609 O O . PRO A 1 79 ? -8.918 5.884 21.994 1.00 51.25 79 PRO A O 1
ATOM 612 N N . LEU A 1 80 ? -8.016 3.935 21.348 1.00 52.66 80 LEU A N 1
ATOM 613 C CA . LEU A 1 80 ? -6.790 4.082 22.122 1.00 52.66 80 LEU A CA 1
ATOM 614 C C . LEU A 1 80 ? -5.945 5.149 21.421 1.00 52.66 80 LEU A C 1
ATOM 616 O O . LEU A 1 80 ? -5.266 4.873 20.435 1.00 52.66 80 LEU A O 1
ATOM 620 N N . ILE A 1 81 ? -6.013 6.386 21.917 1.00 53.25 81 ILE A N 1
ATOM 621 C CA . ILE A 1 81 ? -5.048 7.432 21.581 1.00 53.25 81 ILE A CA 1
ATOM 622 C C . ILE A 1 81 ? -3.712 6.987 22.175 1.00 53.25 81 ILE A C 1
ATOM 624 O O . ILE A 1 81 ? -3.432 7.209 23.355 1.00 53.25 81 ILE A O 1
ATOM 628 N N . ILE A 1 82 ? -2.893 6.319 21.363 1.00 57.44 82 ILE A N 1
ATOM 629 C CA . ILE A 1 82 ? -1.512 6.006 21.719 1.00 57.44 82 ILE A CA 1
ATOM 630 C C . ILE A 1 82 ? -0.739 7.327 21.670 1.00 57.44 82 ILE A C 1
ATOM 632 O O . ILE A 1 82 ? -0.271 7.758 20.620 1.00 57.44 82 ILE A O 1
ATOM 636 N N . HIS A 1 83 ? -0.625 7.991 22.820 1.00 49.75 83 HIS A N 1
ATOM 637 C CA . HIS A 1 83 ? 0.374 9.033 23.022 1.00 49.75 83 HIS A CA 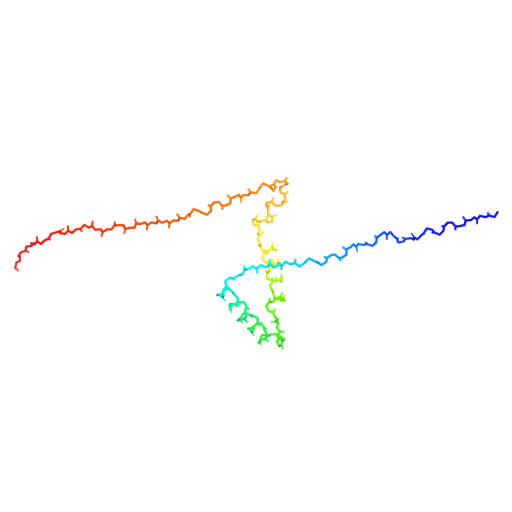1
ATOM 638 C C . HIS A 1 83 ? 1.756 8.372 22.961 1.00 49.75 83 HIS A C 1
ATOM 640 O O . HIS A 1 83 ? 2.234 7.816 23.951 1.00 49.75 83 HIS A O 1
ATOM 646 N N . ALA A 1 84 ? 2.401 8.410 21.795 1.00 46.53 84 ALA A N 1
ATOM 647 C CA . ALA A 1 84 ? 3.826 8.135 21.694 1.00 46.53 84 ALA A CA 1
ATOM 648 C C . ALA A 1 84 ? 4.567 9.236 22.468 1.00 46.53 84 ALA A C 1
ATOM 650 O O . ALA A 1 84 ? 4.641 10.382 22.029 1.00 46.53 84 ALA A O 1
ATOM 651 N N . LYS A 1 85 ? 5.051 8.907 23.667 1.00 35.75 85 LYS A N 1
ATOM 652 C CA . LYS A 1 85 ? 5.848 9.817 24.492 1.00 35.75 85 LYS A CA 1
ATOM 653 C C . LYS A 1 85 ? 7.234 9.956 23.838 1.00 35.75 85 LYS A C 1
ATOM 655 O O . LYS A 1 85 ? 7.896 8.933 23.669 1.00 35.75 85 LYS A O 1
ATOM 660 N N . PRO A 1 86 ? 7.694 11.161 23.456 1.00 43.59 86 PRO A N 1
ATOM 661 C CA . PRO A 1 86 ? 9.042 11.331 22.936 1.00 43.59 86 PRO A CA 1
ATOM 662 C C . PRO A 1 86 ? 10.030 11.240 24.101 1.00 43.59 86 PRO A C 1
ATOM 664 O O . PRO A 1 86 ? 10.024 12.065 25.014 1.00 43.59 86 PRO A O 1
ATOM 667 N N . THR A 1 87 ? 10.869 10.210 24.090 1.00 48.44 87 THR A N 1
ATOM 668 C CA . THR A 1 87 ? 11.974 10.064 25.037 1.00 48.44 87 THR A CA 1
ATOM 669 C C . THR A 1 87 ? 13.130 10.950 24.571 1.00 48.44 87 THR A C 1
ATOM 671 O O . THR A 1 87 ? 13.998 10.499 23.834 1.00 48.44 87 THR A O 1
ATOM 674 N N . HIS A 1 88 ? 13.151 12.220 24.978 1.00 50.16 88 HIS A N 1
ATOM 675 C CA . HIS A 1 88 ? 14.393 12.996 24.983 1.00 50.16 88 HIS A CA 1
ATOM 676 C C . HIS A 1 88 ? 15.078 12.763 26.332 1.00 50.16 88 HIS A C 1
ATOM 678 O O . HIS A 1 88 ? 14.779 13.435 27.314 1.00 50.16 88 HIS A O 1
ATOM 684 N N . HIS A 1 89 ? 15.970 11.772 26.392 1.00 49.53 89 HIS A N 1
ATOM 685 C CA . HIS A 1 89 ? 16.959 11.707 27.463 1.00 49.53 89 HIS A CA 1
ATOM 686 C C . HIS A 1 89 ? 18.119 12.616 27.050 1.00 49.53 89 HIS A C 1
ATOM 688 O O . HIS A 1 89 ? 18.989 12.219 26.278 1.00 49.53 89 HIS A O 1
ATOM 694 N N . VAL A 1 90 ? 18.086 13.865 27.510 1.00 53.38 90 VAL A N 1
ATOM 695 C CA . VAL A 1 90 ? 19.270 14.726 27.522 1.00 53.38 90 VAL A CA 1
ATOM 696 C C . VAL A 1 90 ? 20.187 14.158 28.601 1.00 53.38 90 VAL A C 1
ATOM 698 O O . VAL A 1 90 ? 19.869 14.237 29.783 1.00 53.38 90 VAL A O 1
ATOM 701 N N . SER A 1 91 ? 21.278 13.509 28.198 1.00 52.50 91 SER A N 1
ATOM 702 C CA . SER A 1 91 ? 22.405 13.274 29.101 1.00 52.50 91 SER A CA 1
ATOM 703 C C . SER A 1 91 ? 23.373 14.433 28.940 1.00 52.50 91 SER A C 1
ATOM 705 O O . SER A 1 91 ? 24.291 14.373 28.126 1.00 52.50 91 SER A O 1
ATOM 707 N N . ASP A 1 92 ? 23.135 15.489 29.713 1.00 55.72 92 ASP A N 1
ATOM 708 C CA . ASP A 1 92 ? 24.201 16.388 30.125 1.00 55.72 92 ASP A CA 1
ATOM 709 C C . ASP A 1 92 ? 25.121 15.598 31.061 1.00 55.72 92 ASP A C 1
ATOM 711 O O . ASP A 1 92 ? 24.701 15.046 32.080 1.00 55.72 92 ASP A O 1
ATOM 715 N N . SER A 1 93 ? 26.388 15.483 30.696 1.00 50.97 93 SER A N 1
ATOM 716 C CA . SER A 1 93 ? 27.443 15.052 31.609 1.00 50.97 93 SER A CA 1
ATOM 717 C C . SER A 1 93 ? 28.667 15.894 31.314 1.00 50.97 93 SER A C 1
ATOM 719 O O . SER A 1 93 ? 29.625 15.449 30.691 1.00 50.97 93 SER A O 1
ATOM 721 N N . ASP A 1 94 ? 28.575 17.144 31.754 1.00 54.53 94 ASP A N 1
ATOM 722 C CA . ASP A 1 94 ? 29.723 17.972 32.083 1.00 54.53 94 ASP A CA 1
ATOM 723 C C . ASP A 1 94 ? 29.916 17.877 33.602 1.00 54.53 94 ASP A C 1
ATOM 725 O O . ASP A 1 94 ? 29.066 18.308 34.382 1.00 54.53 94 ASP A O 1
ATOM 729 N N . THR A 1 95 ? 30.988 17.221 34.040 1.00 58.38 95 THR A N 1
ATOM 730 C CA . THR A 1 95 ? 31.614 17.474 35.345 1.00 58.38 95 THR A CA 1
ATOM 731 C C . THR A 1 95 ? 33.084 17.052 35.244 1.00 58.38 95 THR A C 1
ATOM 733 O O . THR A 1 95 ? 33.347 15.878 34.971 1.00 58.38 95 THR A O 1
ATOM 736 N N . PRO A 1 96 ? 34.048 17.969 35.437 1.00 54.41 96 PRO A N 1
ATOM 737 C CA . PRO A 1 96 ? 35.472 17.655 35.382 1.00 54.41 96 PRO A CA 1
ATOM 738 C C . PRO A 1 96 ? 36.080 17.351 36.771 1.00 54.41 96 PRO A C 1
ATOM 740 O O . PRO A 1 96 ? 35.471 17.643 37.800 1.00 54.41 96 PRO A O 1
ATOM 743 N N . GLU A 1 97 ? 37.334 16.862 36.736 1.00 40.44 97 GLU A N 1
ATOM 744 C CA . GLU A 1 97 ? 38.371 16.808 37.800 1.00 40.44 97 GLU A CA 1
ATOM 745 C C . GLU A 1 97 ? 38.312 15.654 38.843 1.00 40.44 97 GLU A C 1
ATOM 747 O O . GLU A 1 97 ? 37.228 15.144 39.117 1.00 40.44 97 GLU A O 1
ATOM 752 N N . PRO A 1 98 ? 39.446 15.216 39.464 1.00 53.81 98 PRO A N 1
ATOM 753 C CA . PRO A 1 98 ? 40.724 15.929 39.596 1.00 53.81 98 PRO A CA 1
ATOM 754 C C . PRO A 1 98 ? 42.022 15.150 39.286 1.00 53.81 98 PRO A C 1
ATOM 756 O O . PRO A 1 98 ? 42.101 13.922 39.277 1.00 53.81 98 PRO A O 1
ATOM 759 N N . VAL A 1 99 ? 43.079 15.942 39.100 1.00 58.41 99 VAL A N 1
ATOM 760 C CA . VAL A 1 99 ? 44.500 15.560 39.080 1.00 58.41 99 VAL A CA 1
ATOM 761 C C . VAL A 1 99 ? 45.042 15.227 40.495 1.00 58.41 99 VAL A C 1
ATOM 763 O O . VAL A 1 99 ? 44.461 15.661 41.490 1.00 58.41 99 VAL A O 1
ATOM 766 N N . HIS A 1 100 ? 46.208 14.553 40.553 1.00 53.56 100 HIS A N 1
ATOM 767 C CA . HIS A 1 100 ? 47.018 14.031 41.694 1.00 53.56 100 HIS A CA 1
ATOM 768 C C . HIS A 1 100 ? 46.766 12.535 42.017 1.00 53.56 100 HIS A C 1
ATOM 770 O O . HIS A 1 100 ? 45.631 12.100 42.104 1.00 53.56 100 HIS A O 1
ATOM 776 N N . SER A 1 101 ? 47.756 11.656 42.233 1.00 58.72 101 SER A N 1
ATOM 777 C CA . SER A 1 101 ? 49.060 11.854 42.870 1.00 58.72 101 SER A CA 1
ATOM 778 C C . SER A 1 101 ? 50.067 10.728 42.544 1.00 58.72 101 SER A C 1
ATOM 780 O O . SER A 1 101 ? 49.707 9.640 42.107 1.00 58.72 101 SER A O 1
ATOM 782 N N . LYS A 1 102 ? 51.336 11.045 42.813 1.00 57.69 102 LYS A N 1
ATOM 783 C CA . LYS A 1 102 ? 52.598 10.304 42.647 1.00 57.69 102 LYS A CA 1
ATOM 784 C C . LYS A 1 102 ? 52.601 8.822 43.068 1.00 57.69 102 LYS A C 1
ATOM 786 O O . LYS A 1 102 ? 52.105 8.494 44.145 1.00 57.69 102 LYS A O 1
ATOM 791 N N . LYS A 1 103 ? 53.418 8.024 42.370 1.00 46.34 103 LYS A N 1
ATOM 792 C CA . LYS A 1 103 ? 54.574 7.341 42.980 1.00 46.34 103 LYS A CA 1
ATOM 793 C C . LYS A 1 103 ? 55.683 7.129 41.957 1.00 46.34 103 LYS A C 1
ATOM 795 O O . LYS A 1 103 ? 55.337 6.835 40.796 1.00 46.34 103 LYS A O 1
#

Organism: NCBI:txid323426

pLDDT: mean 76.24, std 19.32, range [35.75, 98.12]

Radius of gyration: 29.43 Å; chains: 1; bounding box: 112×35×60 Å

InterPro domains:
  IPR018733 Protein of unknown function DUF2274 [PF10038] (7-73)

Foldseek 3Di:
DDDDPPDDPDDDDDDPDDDDDDDDDDPVVLVVLQVVQVVVCVVPVDRDDSVRVVVVVVVVVCVPPVVNVVVVVPVDPDPPPPPPDDDPPPPDDDDDDDDDDDD